Protein AF-A0A5C9EP50-F1 (afdb_monomer_lite)

Structure (mmCIF, N/CA/C/O backbone):
data_AF-A0A5C9EP50-F1
#
_entry.id   AF-A0A5C9EP50-F1
#
loop_
_atom_site.group_PDB
_atom_site.id
_atom_site.type_symbol
_atom_site.label_atom_id
_atom_site.label_alt_id
_atom_site.label_comp_id
_atom_site.label_asym_id
_atom_site.label_entity_id
_atom_site.label_seq_id
_atom_site.pdbx_PDB_ins_code
_atom_site.Cartn_x
_atom_site.Cartn_y
_atom_site.Cartn_z
_atom_site.occupancy
_atom_site.B_iso_or_equiv
_atom_site.auth_seq_id
_atom_site.auth_comp_id
_atom_site.auth_asym_id
_atom_site.auth_atom_id
_atom_site.pdbx_PDB_model_num
ATOM 1 N N . MET A 1 1 ? 9.807 22.672 -12.120 1.00 36.84 1 MET A N 1
ATOM 2 C CA . MET A 1 1 ? 9.559 21.670 -11.062 1.00 36.84 1 MET A CA 1
ATOM 3 C C . MET A 1 1 ? 9.894 20.319 -11.664 1.00 36.84 1 MET A C 1
ATOM 5 O O . MET A 1 1 ? 9.450 20.069 -12.775 1.00 36.84 1 MET A O 1
ATOM 9 N N . ASN A 1 2 ? 10.754 19.531 -11.017 1.00 38.34 2 ASN A N 1
ATOM 10 C CA . ASN A 1 2 ? 11.149 18.211 -11.513 1.00 38.34 2 ASN 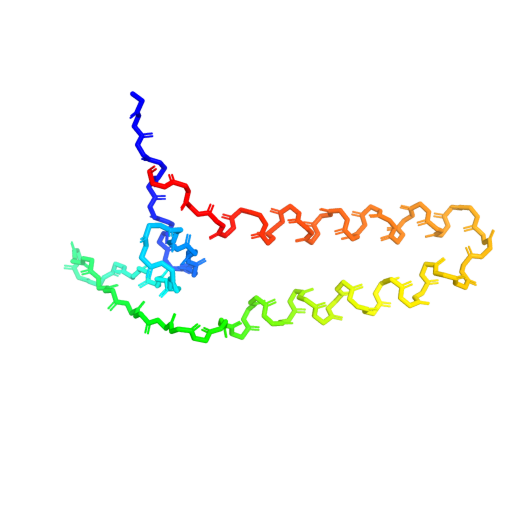A CA 1
ATOM 11 C C . ASN A 1 2 ? 10.081 17.191 -11.110 1.00 38.34 2 ASN A C 1
ATOM 13 O O . ASN A 1 2 ? 9.699 17.164 -9.941 1.00 38.34 2 ASN A O 1
ATOM 17 N N . ALA A 1 3 ? 9.622 16.383 -12.064 1.00 49.62 3 ALA A N 1
ATOM 18 C CA . ALA A 1 3 ? 8.745 15.245 -11.812 1.00 49.62 3 ALA A CA 1
ATOM 19 C C . ALA A 1 3 ? 9.387 14.314 -10.758 1.00 49.62 3 ALA A C 1
ATOM 21 O O . ALA A 1 3 ? 10.578 14.011 -10.898 1.00 49.62 3 ALA A O 1
ATOM 22 N N . PRO A 1 4 ? 8.684 13.861 -9.703 1.00 58.25 4 PRO A N 1
ATOM 23 C CA . PRO A 1 4 ? 9.186 12.834 -8.801 1.00 58.25 4 PRO A CA 1
ATOM 24 C C . PRO A 1 4 ? 9.619 11.588 -9.577 1.00 58.25 4 PRO A C 1
ATOM 26 O O . PRO A 1 4 ? 8.883 11.018 -10.383 1.00 58.25 4 PRO A O 1
ATOM 29 N N . GLU A 1 5 ? 10.855 11.168 -9.320 1.00 73.75 5 GLU A N 1
ATOM 30 C CA . GLU A 1 5 ? 11.443 9.995 -9.949 1.00 73.75 5 GLU A CA 1
ATOM 31 C C . GLU A 1 5 ? 10.733 8.709 -9.503 1.00 73.75 5 GLU A C 1
ATOM 33 O O . GLU A 1 5 ? 10.388 8.535 -8.331 1.00 73.75 5 GLU A O 1
ATOM 38 N N . LEU A 1 6 ? 10.551 7.779 -10.447 1.00 81.94 6 LEU A N 1
ATOM 39 C CA . LEU A 1 6 ? 10.063 6.433 -10.153 1.00 81.94 6 LEU A CA 1
ATOM 40 C C . LEU A 1 6 ? 10.999 5.745 -9.155 1.00 81.94 6 LEU A C 1
ATOM 42 O O . LEU A 1 6 ? 12.210 5.662 -9.381 1.00 81.94 6 LEU A O 1
ATOM 46 N N . LYS A 1 7 ? 10.426 5.190 -8.087 1.00 87.25 7 LYS A N 1
ATOM 47 C CA . LYS A 1 7 ? 11.174 4.427 -7.090 1.00 87.25 7 LYS A CA 1
ATOM 48 C C . LYS A 1 7 ? 11.604 3.085 -7.666 1.00 87.25 7 LYS A C 1
ATOM 50 O O . LYS A 1 7 ? 10.802 2.366 -8.269 1.00 87.25 7 LYS A O 1
ATOM 55 N N . PHE A 1 8 ? 12.874 2.747 -7.463 1.00 88.44 8 PHE A N 1
ATOM 56 C CA . PHE A 1 8 ? 13.430 1.466 -7.882 1.00 88.44 8 PHE A CA 1
ATOM 57 C C . PHE A 1 8 ? 12.996 0.335 -6.954 1.00 88.44 8 PHE A C 1
ATOM 59 O O . PHE A 1 8 ? 12.898 0.512 -5.745 1.00 88.44 8 PHE A O 1
ATOM 66 N N . ASN A 1 9 ? 12.814 -0.848 -7.538 1.00 88.31 9 ASN A N 1
ATOM 67 C CA . ASN A 1 9 ? 12.392 -2.083 -6.883 1.00 88.31 9 ASN A CA 1
ATOM 68 C C . ASN A 1 9 ? 11.062 -1.947 -6.124 1.00 88.31 9 ASN A C 1
ATOM 70 O O . ASN A 1 9 ? 10.808 -2.667 -5.161 1.00 88.31 9 ASN A O 1
ATOM 74 N N . GLU A 1 10 ? 10.208 -1.029 -6.573 1.00 89.62 10 GLU A N 1
ATOM 75 C CA . GLU A 1 10 ? 8.886 -0.782 -6.014 1.00 89.62 10 GLU A CA 1
ATOM 76 C C . GLU A 1 10 ? 7.870 -0.534 -7.133 1.00 89.62 10 GLU A C 1
ATOM 78 O O . GLU A 1 10 ? 8.214 -0.157 -8.258 1.00 89.62 10 GLU A O 1
ATOM 83 N N . TRP A 1 11 ? 6.594 -0.768 -6.822 1.00 92.50 11 TRP A N 1
ATOM 84 C CA . TRP A 1 11 ? 5.492 -0.412 -7.707 1.00 92.50 11 TRP A CA 1
ATOM 85 C C . TRP A 1 11 ? 5.130 1.057 -7.528 1.00 92.50 11 TRP A C 1
ATOM 87 O O . TRP A 1 11 ? 4.831 1.500 -6.421 1.00 92.50 11 TRP A O 1
ATOM 97 N N . ASN A 1 12 ? 5.085 1.767 -8.647 1.00 92.56 12 ASN A N 1
ATOM 98 C CA . ASN A 1 12 ? 4.720 3.168 -8.744 1.00 92.56 12 ASN A CA 1
ATOM 99 C C . ASN A 1 12 ? 3.417 3.273 -9.539 1.00 92.56 12 ASN A C 1
ATOM 101 O O . ASN A 1 12 ? 3.263 2.614 -10.567 1.00 92.56 12 ASN A O 1
ATOM 105 N N . TRP A 1 13 ? 2.472 4.083 -9.090 1.00 93.00 13 TRP A N 1
ATOM 106 C CA . TRP A 1 13 ? 1.294 4.433 -9.868 1.00 93.00 13 TRP A CA 1
ATOM 107 C C . TRP A 1 13 ? 1.619 5.646 -10.741 1.00 93.00 13 TRP A C 1
ATOM 109 O O . TRP A 1 13 ? 1.897 6.721 -10.209 1.00 93.00 13 TRP A O 1
ATOM 119 N N . SER A 1 14 ? 1.599 5.463 -12.066 1.00 89.44 14 SER A N 1
ATOM 120 C CA . SER A 1 14 ? 1.711 6.556 -13.037 1.00 89.44 14 SER A CA 1
ATOM 121 C C . SER A 1 14 ? 0.327 7.145 -13.277 1.00 89.44 14 SER A C 1
ATOM 123 O O . SER A 1 14 ? -0.525 6.491 -13.884 1.00 89.44 14 SER A O 1
ATOM 125 N N . GLU A 1 15 ? 0.106 8.380 -12.826 1.00 85.69 15 GLU A N 1
ATOM 126 C CA . GLU A 1 15 ? -1.164 9.083 -13.050 1.00 85.69 15 GLU A CA 1
ATOM 127 C C . GLU A 1 15 ? -1.353 9.443 -14.524 1.00 85.69 15 GLU A C 1
ATOM 129 O O . GLU A 1 15 ? -2.425 9.222 -15.083 1.00 85.69 15 GLU A O 1
ATOM 134 N N . LYS A 1 16 ? -0.276 9.891 -15.181 1.00 85.25 16 LYS A N 1
ATOM 135 C CA . LYS A 1 16 ? -0.269 10.226 -16.612 1.00 85.25 16 LYS A CA 1
ATOM 136 C C . LYS A 1 16 ? -0.688 9.052 -17.485 1.00 85.25 16 LYS A C 1
ATOM 138 O O . LYS A 1 16 ? -1.427 9.240 -18.447 1.00 85.25 16 LYS A O 1
ATOM 143 N N . ASP A 1 17 ? -0.197 7.856 -17.171 1.00 86.19 17 ASP A N 1
ATOM 144 C CA . ASP A 1 17 ? -0.440 6.687 -18.011 1.00 86.19 17 ASP A CA 1
ATOM 145 C C . ASP A 1 17 ? -1.511 5.739 -17.453 1.00 86.19 17 ASP A C 1
ATOM 147 O O . ASP A 1 17 ? -1.729 4.669 -18.031 1.00 86.19 17 ASP A O 1
ATOM 151 N N . ASN A 1 18 ? -2.140 6.111 -16.331 1.00 89.31 18 ASN A N 1
ATOM 152 C CA . ASN A 1 18 ? -3.177 5.357 -15.625 1.00 89.31 18 ASN A CA 1
ATOM 153 C C . ASN A 1 18 ? -2.820 3.868 -15.435 1.00 89.31 18 ASN A C 1
ATOM 155 O O . ASN A 1 18 ? -3.630 2.972 -15.693 1.00 89.31 18 ASN A O 1
ATOM 159 N N . LYS A 1 19 ? -1.564 3.591 -15.059 1.00 92.75 19 LYS A N 1
ATOM 160 C CA . LYS A 1 19 ? -1.056 2.222 -14.883 1.00 92.75 19 LYS A CA 1
ATOM 161 C C . LYS A 1 19 ? 0.030 2.130 -13.818 1.00 92.75 19 LYS A C 1
ATOM 163 O O . LYS A 1 19 ? 0.740 3.090 -13.521 1.00 92.75 19 LYS A O 1
ATOM 168 N N . TRP A 1 20 ? 0.202 0.925 -13.293 1.00 94.12 20 TRP A N 1
ATOM 169 C CA . TRP A 1 20 ? 1.281 0.571 -12.384 1.00 94.12 20 TRP A CA 1
ATOM 170 C C . TRP A 1 20 ? 2.576 0.313 -13.149 1.00 94.12 20 TRP A C 1
ATOM 172 O O . TRP A 1 20 ? 2.571 -0.371 -14.175 1.00 94.12 20 TRP A O 1
ATOM 182 N N . VAL A 1 21 ? 3.684 0.829 -12.623 1.00 93.81 21 VAL A N 1
ATOM 183 C CA . VAL A 1 21 ? 5.033 0.728 -13.178 1.00 93.81 21 VAL A CA 1
ATOM 184 C C . VAL A 1 21 ? 5.984 0.213 -12.101 1.00 93.81 21 VAL A C 1
ATOM 186 O O . VAL A 1 21 ? 6.181 0.858 -11.073 1.00 93.81 21 VAL A O 1
ATOM 189 N N . TYR A 1 22 ? 6.595 -0.941 -12.337 1.00 93.38 22 TYR A N 1
ATOM 190 C CA . TYR A 1 22 ? 7.690 -1.455 -11.519 1.00 93.38 22 TYR A CA 1
ATOM 191 C C . TYR A 1 22 ? 9.004 -1.215 -12.250 1.00 93.38 22 TYR A C 1
ATOM 193 O O . TYR A 1 22 ? 9.132 -1.605 -13.414 1.00 93.38 22 TYR A O 1
ATOM 201 N N . VAL A 1 23 ? 9.970 -0.584 -11.585 1.00 90.81 23 VAL A N 1
ATOM 202 C CA . VAL A 1 23 ? 11.279 -0.282 -12.177 1.00 90.81 23 VAL A CA 1
ATOM 203 C C . VAL A 1 23 ? 12.355 -1.059 -11.441 1.00 90.81 23 VAL A C 1
ATOM 205 O O . VAL A 1 23 ? 12.586 -0.827 -10.263 1.00 90.81 23 VAL A O 1
ATOM 208 N N . GLU A 1 24 ? 13.046 -1.959 -12.130 1.00 91.69 24 GLU A N 1
ATOM 209 C CA . GLU A 1 24 ? 14.207 -2.683 -11.597 1.00 91.69 24 GLU A CA 1
ATOM 210 C C . GLU A 1 24 ? 15.490 -2.143 -12.218 1.00 91.69 24 GLU A C 1
ATOM 212 O O . GLU A 1 24 ? 15.515 -1.810 -13.404 1.00 91.69 24 GLU A O 1
ATOM 217 N N . LEU A 1 25 ? 16.575 -2.119 -11.446 1.00 89.00 25 LEU A N 1
ATOM 218 C CA . LEU A 1 25 ? 17.918 -1.953 -11.993 1.00 89.00 25 LEU A CA 1
ATOM 219 C C . LEU A 1 25 ? 18.544 -3.341 -12.170 1.00 89.00 25 LEU A C 1
ATOM 221 O O . LEU A 1 25 ? 18.825 -4.024 -11.187 1.00 89.00 25 LEU A O 1
ATOM 225 N N . ARG A 1 26 ? 18.760 -3.764 -13.417 1.00 90.19 26 ARG A N 1
ATOM 226 C CA . ARG A 1 26 ? 19.454 -5.015 -13.757 1.00 90.19 26 ARG A CA 1
ATOM 227 C C . ARG A 1 26 ? 20.671 -4.692 -14.603 1.00 90.19 26 ARG A C 1
ATOM 229 O O . ARG A 1 26 ? 20.527 -4.065 -15.646 1.00 90.19 26 ARG A O 1
ATOM 236 N N . GLU A 1 27 ? 21.858 -5.093 -14.149 1.00 90.38 27 GLU A N 1
ATOM 237 C CA . GLU A 1 27 ? 23.119 -4.892 -14.890 1.00 90.38 27 GLU A CA 1
ATOM 238 C C . GLU A 1 27 ? 23.332 -3.427 -15.334 1.00 90.38 27 GLU A C 1
ATOM 240 O O . GLU A 1 27 ? 23.732 -3.140 -16.459 1.00 90.38 27 GLU A O 1
ATOM 245 N N . GLY A 1 28 ? 22.982 -2.471 -14.465 1.00 88.12 28 GLY A N 1
ATOM 246 C CA . GLY A 1 28 ? 23.076 -1.034 -14.759 1.00 88.12 28 GLY A CA 1
ATOM 247 C C . GLY A 1 28 ? 21.994 -0.485 -15.701 1.00 88.12 28 GLY A C 1
ATOM 248 O O . GLY A 1 28 ? 21.984 0.713 -15.977 1.00 88.12 28 GLY A O 1
ATOM 249 N N . LYS A 1 29 ? 21.054 -1.316 -16.169 1.00 89.00 29 LYS A N 1
ATOM 250 C CA . LYS A 1 29 ? 19.936 -0.915 -17.035 1.00 89.00 29 LYS A CA 1
ATOM 251 C C . LYS A 1 29 ? 18.616 -0.906 -16.271 1.00 89.00 29 LYS A C 1
ATOM 253 O O . LYS A 1 29 ? 18.339 -1.791 -15.463 1.00 89.00 29 LYS A O 1
ATOM 258 N N . LYS A 1 30 ? 17.775 0.092 -16.559 1.00 89.75 30 LYS A N 1
ATOM 259 C CA . LYS A 1 30 ? 16.404 0.162 -16.038 1.00 89.75 30 LYS A CA 1
ATOM 260 C C . LYS A 1 30 ? 15.513 -0.799 -16.824 1.00 89.75 30 LYS A C 1
ATOM 262 O O . LYS A 1 30 ? 15.443 -0.715 -18.048 1.00 89.75 30 LYS A O 1
ATOM 267 N N . VAL A 1 31 ? 14.824 -1.688 -16.121 1.00 91.75 31 VAL A N 1
ATOM 268 C CA . VAL A 1 31 ? 13.834 -2.615 -16.677 1.00 91.75 31 VAL A CA 1
ATOM 269 C C . VAL A 1 31 ? 12.470 -2.250 -16.113 1.00 91.75 31 VAL A C 1
ATOM 271 O O . VAL A 1 31 ? 12.305 -2.158 -14.898 1.00 91.75 31 VAL A O 1
ATOM 274 N N . TYR A 1 32 ? 11.495 -2.056 -16.996 1.00 91.06 32 TYR A N 1
ATOM 275 C CA . TYR A 1 32 ? 10.151 -1.613 -16.641 1.00 91.06 32 TYR A CA 1
ATOM 276 C C . TYR A 1 32 ? 9.152 -2.760 -16.792 1.00 91.06 32 TYR A C 1
ATOM 278 O O . TYR A 1 32 ? 9.148 -3.458 -17.806 1.00 91.06 32 TYR A O 1
ATOM 286 N N . LYS A 1 33 ? 8.275 -2.933 -15.801 1.00 93.25 33 LYS A N 1
ATOM 287 C CA . LYS A 1 33 ? 7.091 -3.796 -15.894 1.00 93.25 33 LYS A CA 1
ATOM 288 C C . LYS A 1 33 ? 5.849 -2.944 -15.701 1.00 93.25 33 LYS A C 1
ATOM 290 O O . LYS A 1 33 ? 5.798 -2.136 -14.779 1.00 93.25 33 LYS A O 1
ATOM 295 N N . TYR A 1 34 ? 4.850 -3.157 -16.546 1.00 92.69 34 TYR A N 1
ATOM 296 C CA . TYR A 1 34 ? 3.6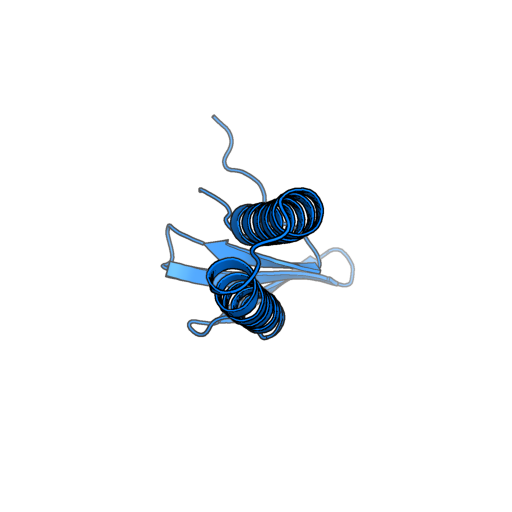03 -2.402 -16.521 1.00 92.69 34 TYR A CA 1
ATOM 297 C C . TYR A 1 34 ? 2.435 -3.304 -16.132 1.00 92.69 34 TYR A C 1
ATOM 299 O O . TYR A 1 34 ? 2.395 -4.469 -16.526 1.00 92.69 34 TYR A O 1
ATOM 307 N N . SER A 1 35 ? 1.472 -2.767 -15.389 1.00 94.19 35 SER A N 1
ATOM 308 C CA . SER A 1 35 ? 0.226 -3.464 -15.065 1.00 94.19 35 SER A CA 1
ATOM 309 C C . SER A 1 35 ? -0.938 -2.484 -14.985 1.00 94.19 35 SER A C 1
ATOM 311 O O . SER A 1 35 ? -0.838 -1.442 -14.347 1.00 94.19 35 SER A O 1
ATOM 313 N N . VAL A 1 36 ? -2.066 -2.833 -15.599 1.00 92.50 36 VAL A N 1
ATOM 314 C CA . VAL A 1 36 ? -3.336 -2.112 -15.399 1.00 92.50 36 VAL A CA 1
ATOM 315 C C . VAL A 1 36 ? -3.977 -2.477 -14.060 1.00 92.50 36 VAL A C 1
ATOM 317 O O . VAL A 1 36 ? -4.650 -1.662 -13.439 1.00 92.50 36 VAL A O 1
ATOM 320 N N . ASN A 1 37 ? -3.720 -3.695 -13.582 1.00 94.88 37 ASN A N 1
ATOM 321 C CA . ASN A 1 37 ? -4.248 -4.184 -12.319 1.00 94.88 37 ASN A CA 1
ATOM 322 C C . ASN A 1 37 ? -3.346 -3.760 -11.155 1.00 94.88 37 ASN A C 1
ATOM 324 O O . ASN A 1 37 ? -2.117 -3.770 -11.316 1.00 94.88 37 ASN A O 1
ATOM 328 N N . PRO A 1 38 ? -3.920 -3.464 -9.975 1.00 94.06 38 PRO A N 1
ATOM 329 C CA . PRO A 1 38 ? -3.138 -3.187 -8.784 1.00 94.06 38 PRO A CA 1
ATOM 330 C C . PRO A 1 38 ? -2.198 -4.340 -8.419 1.00 94.06 38 PRO A C 1
ATOM 332 O O . PRO A 1 38 ? -2.596 -5.509 -8.469 1.00 94.06 38 PRO A O 1
ATOM 335 N N . PRO A 1 39 ? -0.955 -4.036 -8.021 1.00 95.31 39 PRO A N 1
ATOM 336 C CA . PRO A 1 39 ? -0.006 -5.046 -7.602 1.00 95.31 39 PRO A CA 1
ATOM 337 C C . PRO A 1 39 ? -0.425 -5.658 -6.264 1.00 95.31 39 PRO A C 1
ATOM 339 O O . PRO A 1 39 ? -1.151 -5.053 -5.467 1.00 95.31 39 PRO A O 1
ATOM 342 N N . LYS A 1 40 ? 0.065 -6.870 -5.985 1.00 95.00 40 LYS A N 1
ATOM 343 C CA . LYS A 1 40 ? -0.286 -7.615 -4.764 1.00 95.00 40 LYS A CA 1
ATOM 344 C C . LYS A 1 40 ? 0.052 -6.825 -3.499 1.00 95.00 40 LYS A C 1
ATOM 346 O O . LYS A 1 40 ? -0.658 -6.929 -2.505 1.00 95.00 40 LYS A O 1
ATOM 351 N N . GLU A 1 41 ? 1.126 -6.048 -3.530 1.00 93.56 41 GLU A N 1
ATOM 352 C CA . GLU A 1 41 ? 1.575 -5.177 -2.448 1.00 93.56 41 GLU A CA 1
ATOM 353 C C . GLU A 1 41 ? 0.519 -4.122 -2.118 1.00 93.56 41 GLU A C 1
ATOM 355 O O . GLU A 1 41 ? 0.158 -3.972 -0.953 1.00 93.56 41 GLU A O 1
ATOM 360 N N . PHE A 1 42 ? -0.032 -3.453 -3.133 1.00 94.56 42 PHE A N 1
ATOM 361 C CA . PHE A 1 42 ? -1.092 -2.465 -2.950 1.00 94.56 42 PHE A CA 1
ATOM 362 C C . PHE A 1 42 ? -2.381 -3.115 -2.441 1.00 94.56 42 PHE A C 1
ATOM 364 O O . PHE A 1 42 ? -2.980 -2.634 -1.480 1.00 94.56 42 PHE A O 1
ATOM 371 N N . MET A 1 43 ? -2.768 -4.257 -3.021 1.00 96.38 43 MET A N 1
ATOM 372 C CA . MET A 1 43 ? -3.950 -5.011 -2.586 1.00 96.38 43 MET A CA 1
ATOM 373 C C . MET A 1 43 ? -3.855 -5.423 -1.112 1.00 96.38 43 MET A C 1
ATOM 375 O O . MET A 1 43 ? -4.813 -5.259 -0.362 1.00 96.38 43 MET A O 1
ATOM 379 N N . LYS A 1 44 ? -2.676 -5.868 -0.658 1.00 96.62 44 LYS A N 1
ATOM 380 C CA . LYS A 1 44 ? -2.437 -6.189 0.758 1.00 96.62 44 LYS A CA 1
ATOM 381 C C . LYS A 1 44 ? -2.620 -4.977 1.672 1.00 96.62 44 LYS A C 1
ATOM 383 O O . LYS A 1 44 ? -3.166 -5.135 2.761 1.00 96.62 44 LYS A O 1
ATOM 388 N N . LEU A 1 45 ? -2.162 -3.791 1.265 1.00 95.88 45 LEU A N 1
ATOM 389 C CA . LEU A 1 45 ? -2.357 -2.560 2.043 1.00 95.88 45 LEU A CA 1
ATOM 390 C C . LEU A 1 45 ? -3.843 -2.186 2.111 1.00 95.88 45 LEU A C 1
ATOM 392 O O . LEU A 1 45 ? -4.350 -1.881 3.190 1.00 95.88 45 LEU A O 1
ATOM 396 N N . ASN A 1 46 ? -4.560 -2.305 0.992 1.00 95.31 46 ASN A N 1
ATOM 397 C CA . ASN A 1 46 ? -6.000 -2.074 0.940 1.00 95.31 46 ASN A CA 1
ATOM 398 C C . ASN A 1 46 ? -6.772 -3.021 1.879 1.00 95.31 46 ASN A C 1
ATOM 400 O O . ASN A 1 46 ? -7.590 -2.578 2.685 1.00 95.31 46 ASN A O 1
ATOM 404 N N . ASP A 1 47 ? -6.444 -4.315 1.862 1.00 97.19 47 ASP A N 1
ATOM 405 C CA . ASP A 1 47 ? -7.040 -5.301 2.769 1.00 97.19 47 ASP A CA 1
ATOM 406 C C . ASP A 1 47 ? -6.778 -4.969 4.245 1.00 97.19 47 ASP A C 1
ATOM 408 O O . ASP A 1 47 ? -7.637 -5.188 5.105 1.00 97.19 47 ASP A O 1
ATOM 412 N N . GLN A 1 48 ? -5.591 -4.442 4.565 1.00 96.56 48 GLN A N 1
ATOM 413 C CA . GLN A 1 48 ? -5.267 -4.006 5.922 1.00 96.56 48 GLN A CA 1
ATOM 414 C C . GLN A 1 48 ? -6.110 -2.800 6.348 1.00 96.56 48 GLN A C 1
ATOM 416 O O . GLN A 1 48 ? -6.621 -2.814 7.469 1.00 96.56 48 GLN A O 1
ATOM 421 N N . ILE A 1 49 ? -6.317 -1.807 5.474 1.00 95.50 49 ILE A N 1
ATOM 422 C CA . ILE A 1 49 ? -7.214 -0.671 5.752 1.00 95.50 49 ILE A CA 1
ATOM 423 C C . ILE A 1 49 ? -8.636 -1.165 6.013 1.00 95.50 49 ILE A C 1
ATOM 425 O O . ILE A 1 49 ? -9.225 -0.798 7.026 1.00 95.50 49 ILE A O 1
ATOM 429 N N . ILE A 1 50 ? -9.173 -2.047 5.164 1.00 95.62 50 ILE A N 1
ATOM 430 C CA . ILE A 1 50 ? -10.525 -2.602 5.343 1.00 95.62 50 ILE A CA 1
ATOM 431 C C . ILE A 1 50 ? -10.649 -3.293 6.707 1.00 95.62 50 ILE A C 1
ATOM 433 O O . ILE A 1 50 ? -11.630 -3.093 7.427 1.00 95.62 50 ILE A O 1
ATOM 437 N N . LYS A 1 51 ? -9.644 -4.087 7.094 1.00 95.94 51 LYS A N 1
ATOM 438 C CA . LYS A 1 51 ? -9.613 -4.760 8.402 1.00 95.94 51 LYS A CA 1
ATOM 439 C C . LYS A 1 51 ? -9.530 -3.773 9.566 1.00 95.94 51 LYS A C 1
ATOM 441 O O . LYS A 1 51 ? -10.181 -4.004 10.581 1.00 95.94 51 LYS A O 1
ATOM 446 N N . LEU A 1 52 ? -8.738 -2.707 9.450 1.00 95.19 52 LEU A N 1
ATOM 447 C CA . LEU A 1 52 ? -8.617 -1.683 10.492 1.00 95.19 52 LEU A CA 1
ATOM 448 C C . LEU A 1 52 ? -9.896 -0.857 10.629 1.00 95.19 52 LEU A C 1
ATOM 450 O O . LEU A 1 52 ? -10.349 -0.668 11.751 1.00 95.19 52 LEU A O 1
ATOM 454 N N . ASN A 1 53 ? -10.522 -0.458 9.520 1.00 93.31 53 ASN A N 1
ATOM 455 C CA . ASN A 1 53 ? -11.801 0.254 9.521 1.00 93.31 53 ASN A CA 1
ATOM 456 C C . ASN A 1 53 ? -12.899 -0.547 10.220 1.00 93.31 53 ASN A C 1
ATOM 458 O O . ASN A 1 53 ? -13.587 -0.020 11.089 1.00 93.31 53 ASN A O 1
ATOM 462 N N . LYS A 1 54 ? -13.019 -1.845 9.908 1.00 94.81 54 LYS A N 1
ATOM 463 C CA . LYS A 1 54 ? -13.975 -2.727 10.594 1.00 94.81 54 LYS A CA 1
ATOM 464 C C . LYS A 1 54 ? -13.749 -2.769 12.106 1.00 94.81 54 LYS A C 1
ATOM 466 O O . LYS A 1 54 ? -14.713 -2.820 12.853 1.00 94.81 54 LYS A O 1
ATOM 471 N N . LYS A 1 55 ? -12.493 -2.737 12.563 1.00 94.38 55 LYS A N 1
ATOM 472 C CA . LYS A 1 55 ? -12.172 -2.695 13.998 1.00 94.38 55 LYS A CA 1
ATOM 473 C C . LYS A 1 55 ? -12.489 -1.337 14.618 1.00 94.38 55 LYS A C 1
ATOM 475 O O . LYS A 1 55 ? -13.065 -1.301 15.693 1.00 94.38 55 LYS A O 1
ATOM 480 N N . LEU A 1 56 ? -12.142 -0.246 13.934 1.00 92.19 56 LEU A N 1
ATOM 481 C CA . LEU A 1 56 ? -12.370 1.125 14.400 1.00 92.19 56 LEU A CA 1
ATOM 482 C C . LEU A 1 56 ? -13.846 1.416 14.684 1.00 92.19 56 LEU A C 1
ATOM 484 O O . LEU A 1 56 ? -14.141 2.067 15.676 1.00 92.19 56 LEU A O 1
ATOM 488 N N . ILE A 1 57 ? -14.759 0.907 13.850 1.00 92.06 57 ILE A N 1
ATOM 489 C CA . ILE A 1 57 ? -16.213 1.106 14.005 1.00 92.06 57 ILE A CA 1
ATOM 490 C C . ILE A 1 57 ? -16.747 0.518 15.324 1.00 92.06 57 ILE A C 1
ATOM 492 O O . ILE A 1 57 ? -17.747 1.002 15.843 1.00 92.06 57 ILE A O 1
ATOM 496 N N . HIS A 1 58 ? -16.090 -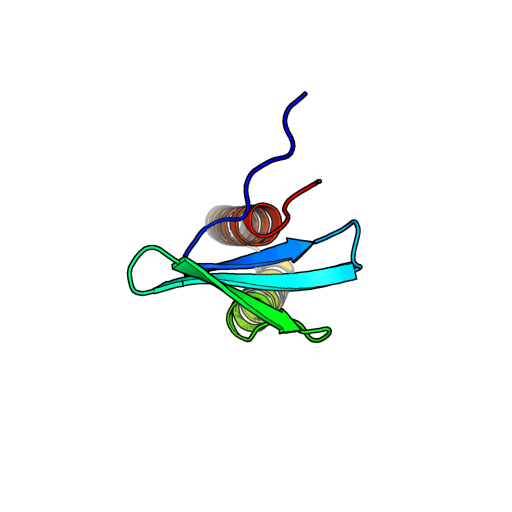0.510 15.864 1.00 93.00 58 HIS A N 1
ATOM 497 C CA . HIS A 1 58 ? -16.536 -1.229 17.060 1.00 93.00 58 HIS A CA 1
ATOM 498 C C . HIS A 1 58 ? -15.637 -0.996 18.286 1.00 93.00 58 HIS A C 1
ATOM 500 O O . HIS A 1 58 ? -15.858 -1.615 19.322 1.00 93.00 58 HIS A O 1
ATOM 506 N N . GLU A 1 59 ? -14.601 -0.160 18.177 1.00 95.06 59 GLU A N 1
ATOM 507 C CA . GLU A 1 59 ? -13.6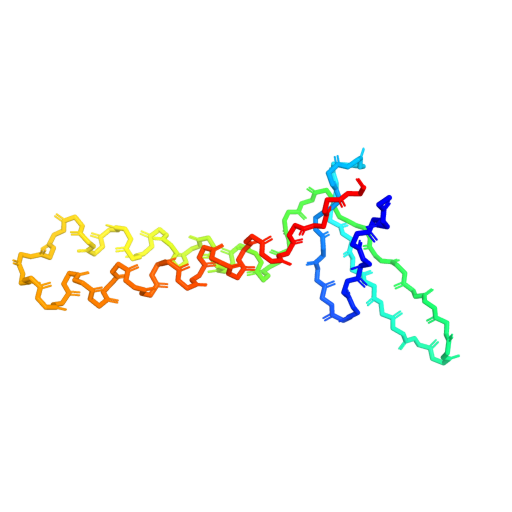48 0.081 19.264 1.00 95.06 59 GLU A CA 1
ATOM 508 C C . GLU A 1 59 ? -14.073 1.296 20.096 1.00 95.06 59 GLU A C 1
ATOM 510 O O . GLU A 1 59 ? -13.881 2.442 19.679 1.00 95.06 59 GLU A O 1
ATOM 515 N N . GLU A 1 60 ? -14.625 1.022 21.277 1.00 93.06 60 GLU A N 1
ATOM 516 C CA . GLU A 1 60 ? -15.095 2.025 22.241 1.00 93.06 60 GLU A CA 1
ATOM 517 C C . GLU A 1 60 ? -13.968 2.550 23.144 1.00 93.06 60 GLU A C 1
ATOM 519 O O . GLU A 1 60 ? -14.053 3.663 23.668 1.00 93.06 60 GLU A O 1
ATOM 524 N N . GLU A 1 61 ? -12.882 1.786 23.319 1.00 96.88 61 GLU A N 1
ATOM 525 C CA . GLU A 1 61 ? -11.754 2.227 24.136 1.00 96.88 61 GLU A CA 1
ATOM 526 C C . GLU A 1 61 ? -10.921 3.261 23.370 1.00 96.88 61 GLU A C 1
ATOM 528 O O . GLU A 1 61 ? -10.245 2.950 22.384 1.00 96.88 61 GLU A O 1
ATOM 533 N N . TYR A 1 62 ? -10.923 4.501 23.865 1.00 93.00 62 TYR A N 1
ATOM 534 C CA . TYR A 1 62 ? -10.256 5.641 23.231 1.00 93.00 62 TYR A CA 1
ATOM 535 C C . TYR A 1 62 ? -8.789 5.364 22.858 1.00 93.00 62 TYR A C 1
ATOM 537 O O . TYR A 1 62 ? -8.374 5.603 21.721 1.00 93.00 62 TYR A O 1
ATOM 545 N N . ASP A 1 63 ? -8.001 4.795 23.772 1.00 96.00 63 ASP A N 1
ATOM 546 C CA . ASP A 1 63 ? -6.575 4.548 23.532 1.00 96.00 63 ASP A CA 1
ATOM 547 C C . ASP A 1 63 ? -6.328 3.488 22.450 1.00 96.00 63 ASP A C 1
ATOM 549 O O . ASP A 1 63 ? -5.396 3.610 21.640 1.00 96.00 63 ASP A O 1
ATOM 553 N N . LYS A 1 64 ? -7.164 2.445 22.390 1.00 94.31 64 LYS A N 1
ATOM 554 C CA . LYS A 1 64 ? -7.114 1.449 21.310 1.00 94.31 64 LYS A CA 1
ATOM 555 C C . LYS A 1 64 ? -7.579 2.048 19.990 1.00 94.31 64 LYS A C 1
ATOM 557 O O . LYS A 1 64 ? -6.922 1.814 18.971 1.00 94.31 64 LYS A O 1
ATOM 562 N N . ASN A 1 65 ? -8.627 2.867 20.011 1.00 95.56 65 ASN A N 1
ATOM 563 C CA . ASN A 1 65 ? -9.141 3.563 18.838 1.00 95.56 65 ASN A CA 1
ATOM 564 C C . ASN A 1 65 ? -8.053 4.446 18.198 1.00 95.56 65 ASN A C 1
ATOM 566 O O . ASN A 1 65 ? -7.723 4.280 17.021 1.00 95.56 65 ASN A O 1
ATOM 570 N N . ILE A 1 66 ? -7.367 5.267 19.003 1.00 96.06 66 ILE A N 1
ATOM 571 C CA . ILE A 1 66 ? -6.243 6.103 18.552 1.00 96.06 66 ILE A CA 1
ATOM 572 C C . ILE A 1 66 ? -5.112 5.258 17.948 1.00 96.06 66 ILE A C 1
ATOM 574 O O . ILE A 1 66 ? -4.540 5.626 16.917 1.00 96.06 66 ILE A O 1
ATOM 578 N N . LYS A 1 67 ? -4.771 4.109 18.550 1.00 96.06 67 LYS A N 1
ATOM 579 C CA . LYS A 1 67 ? -3.738 3.206 18.006 1.00 96.06 67 LYS A CA 1
ATOM 580 C C . LYS A 1 67 ? -4.143 2.615 16.655 1.00 96.06 67 LYS A C 1
ATOM 582 O O . LYS A 1 67 ? -3.297 2.515 15.765 1.00 96.06 67 LYS A O 1
ATOM 587 N N . LEU A 1 68 ? -5.403 2.216 16.491 1.00 95.62 68 LEU A N 1
ATOM 588 C CA . LEU A 1 68 ? -5.923 1.705 15.221 1.00 95.62 68 LEU A CA 1
ATOM 589 C C . LEU A 1 68 ? -5.919 2.793 14.143 1.00 95.62 68 LEU A C 1
ATOM 591 O O . LEU A 1 68 ? -5.463 2.539 13.027 1.00 95.62 68 LEU A O 1
ATOM 595 N N . TYR A 1 69 ? -6.336 4.011 14.494 1.00 94.25 69 TYR A N 1
ATOM 596 C CA . TYR A 1 69 ? -6.333 5.155 13.588 1.00 94.25 69 TYR A CA 1
ATOM 597 C C . TYR A 1 69 ? -4.919 5.506 13.111 1.00 94.25 69 TYR A C 1
ATOM 599 O O . TYR A 1 69 ? -4.689 5.647 11.910 1.00 94.25 69 TYR A O 1
ATOM 607 N N . LYS A 1 70 ? -3.938 5.559 14.024 1.00 96.19 70 LYS A N 1
ATOM 608 C CA . LYS A 1 70 ? -2.526 5.798 13.672 1.00 96.19 70 LYS A CA 1
ATOM 609 C C . LYS A 1 70 ? -1.996 4.748 12.693 1.00 96.19 70 LYS A C 1
ATOM 611 O O . LYS A 1 70 ? -1.432 5.109 11.667 1.00 96.19 70 LYS A O 1
ATOM 616 N N . LYS A 1 71 ? -2.261 3.461 12.947 1.00 96.19 71 LYS A N 1
ATOM 617 C CA . LYS A 1 71 ? -1.876 2.378 12.024 1.00 96.19 71 LYS A CA 1
ATOM 618 C C . LYS A 1 71 ? -2.508 2.542 10.645 1.00 96.19 71 LYS A C 1
ATOM 620 O O . LYS A 1 71 ? -1.851 2.300 9.637 1.00 96.19 71 LYS A O 1
ATOM 625 N N . MET A 1 72 ? -3.774 2.948 10.595 1.00 95.44 72 MET A N 1
ATOM 626 C CA . MET A 1 72 ? -4.455 3.195 9.329 1.00 95.44 72 MET A CA 1
ATOM 627 C C . MET A 1 72 ? -3.827 4.372 8.578 1.00 95.44 72 MET A C 1
ATOM 629 O O . MET A 1 72 ? -3.595 4.270 7.377 1.00 95.44 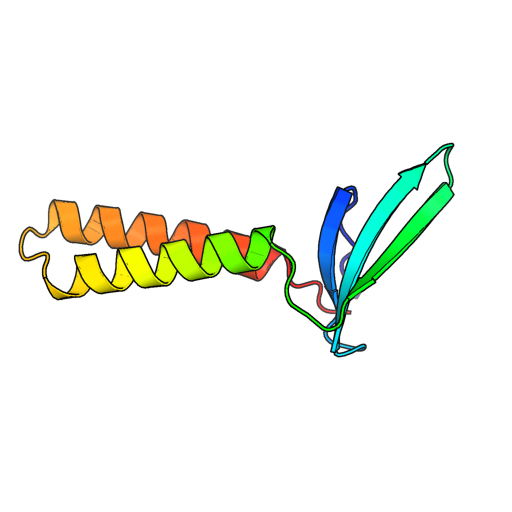72 MET A O 1
ATOM 633 N N . MET A 1 73 ? -3.476 5.447 9.288 1.00 95.88 73 MET A N 1
ATOM 634 C CA . MET A 1 73 ? -2.777 6.603 8.723 1.00 95.88 73 MET A CA 1
ATOM 635 C C . MET A 1 73 ? -1.414 6.222 8.132 1.00 95.88 73 MET A C 1
ATOM 637 O O . MET A 1 73 ? -1.074 6.668 7.037 1.00 95.88 73 MET A O 1
ATOM 641 N N . ASP A 1 74 ? -0.648 5.371 8.814 1.00 96.62 74 ASP A N 1
ATOM 642 C CA . ASP A 1 74 ? 0.658 4.913 8.328 1.00 96.62 74 ASP A CA 1
ATOM 643 C C . ASP A 1 74 ? 0.532 4.087 7.038 1.00 96.62 74 ASP A C 1
ATOM 645 O O . ASP A 1 74 ? 1.313 4.264 6.099 1.00 96.62 74 ASP A O 1
ATOM 649 N N . ILE A 1 75 ? -0.490 3.231 6.946 1.00 95.44 75 ILE A N 1
ATOM 650 C CA . ILE A 1 75 ? -0.777 2.463 5.727 1.00 95.44 75 ILE A CA 1
ATOM 651 C C . ILE A 1 75 ? -1.214 3.394 4.592 1.00 95.44 75 ILE A C 1
ATOM 653 O O . ILE A 1 75 ? -0.708 3.265 3.47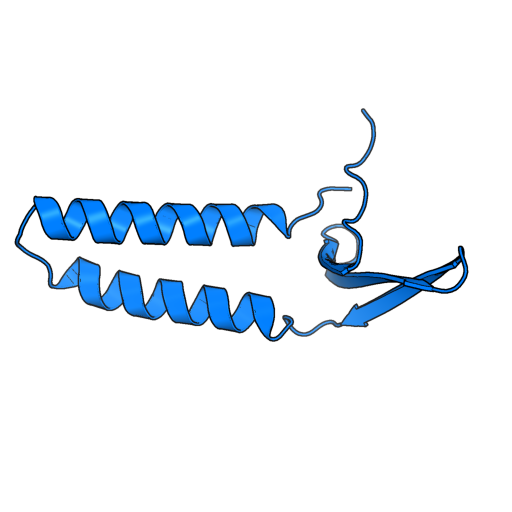7 1.00 95.44 75 ILE A O 1
ATOM 657 N N . SER A 1 76 ? -2.083 4.368 4.871 1.00 93.88 76 SER A N 1
ATOM 658 C CA . SER A 1 76 ? -2.509 5.374 3.890 1.00 93.88 76 SER A CA 1
ATOM 659 C C . SER A 1 76 ? -1.327 6.172 3.345 1.00 93.88 76 SER A C 1
ATOM 661 O O . SER A 1 76 ? -1.205 6.325 2.131 1.00 93.88 76 SER A O 1
ATOM 663 N N . LYS A 1 77 ? -0.403 6.609 4.211 1.00 93.75 77 LYS A N 1
ATOM 664 C CA . LYS A 1 77 ? 0.842 7.276 3.796 1.00 93.75 77 LYS A CA 1
ATOM 665 C C . LYS A 1 77 ? 1.693 6.377 2.907 1.00 93.75 77 LYS A C 1
ATOM 667 O O . LYS A 1 77 ? 2.213 6.835 1.892 1.00 93.75 77 LYS A O 1
ATOM 672 N N . LYS A 1 78 ? 1.808 5.088 3.241 1.00 92.06 78 LYS A N 1
ATOM 673 C CA . LYS A 1 78 ? 2.537 4.125 2.410 1.00 92.06 78 LYS A CA 1
ATOM 674 C C . LYS A 1 78 ? 1.901 3.977 1.029 1.00 92.06 78 LYS A C 1
ATOM 676 O O . LYS A 1 78 ? 2.623 4.052 0.041 1.00 92.06 78 LYS A O 1
ATOM 681 N N . MET A 1 79 ? 0.578 3.839 0.947 1.00 91.69 79 MET A N 1
ATOM 682 C CA . MET A 1 79 ? -0.142 3.773 -0.332 1.00 91.69 79 MET A CA 1
ATOM 683 C C . MET A 1 79 ? 0.022 5.061 -1.146 1.00 91.69 79 MET A C 1
ATOM 685 O O . MET A 1 79 ? 0.294 4.995 -2.340 1.00 91.69 79 MET A O 1
ATOM 689 N N . GLN A 1 80 ? -0.077 6.229 -0.505 1.00 90.31 80 GLN A N 1
ATOM 690 C CA . GLN A 1 80 ? 0.166 7.522 -1.152 1.00 90.31 80 GLN A CA 1
ATOM 691 C C . GLN A 1 80 ? 1.596 7.634 -1.677 1.00 90.31 80 GLN A C 1
ATOM 693 O O . GLN A 1 80 ? 1.795 8.122 -2.778 1.00 90.31 80 GLN A O 1
ATOM 698 N N . SER A 1 81 ? 2.582 7.113 -0.945 1.00 89.94 81 SER A N 1
ATOM 699 C CA . SER A 1 81 ? 3.979 7.119 -1.387 1.00 89.94 81 SER A CA 1
ATOM 700 C C . SER A 1 81 ? 4.238 6.261 -2.632 1.00 89.94 81 SER A C 1
ATOM 702 O O . SER A 1 81 ? 5.297 6.400 -3.238 1.00 89.94 81 SER A O 1
ATOM 704 N N . MET A 1 82 ? 3.311 5.368 -2.996 1.00 90.12 82 MET A N 1
ATOM 705 C CA . MET A 1 82 ? 3.374 4.610 -4.248 1.00 90.12 82 MET A CA 1
ATOM 706 C C . MET A 1 82 ? 2.854 5.427 -5.434 1.00 90.12 82 MET A C 1
ATOM 708 O O . MET A 1 82 ? 3.074 5.028 -6.570 1.00 90.12 82 MET A O 1
ATOM 712 N N . ARG A 1 83 ? 2.161 6.551 -5.206 1.00 85.81 83 ARG A N 1
ATOM 713 C CA . ARG A 1 83 ? 1.795 7.487 -6.272 1.00 85.81 83 ARG A CA 1
ATOM 714 C C . ARG A 1 83 ? 3.015 8.324 -6.618 1.00 85.81 83 ARG A C 1
ATOM 716 O O . ARG A 1 83 ? 3.635 8.925 -5.742 1.00 85.81 83 ARG A O 1
ATOM 723 N N . THR A 1 84 ? 3.346 8.351 -7.897 1.00 69.00 84 THR A N 1
ATOM 724 C CA . THR A 1 84 ? 4.338 9.267 -8.454 1.00 69.00 84 THR A CA 1
ATOM 725 C C . THR A 1 84 ? 3.579 10.217 -9.360 1.00 69.00 84 THR A C 1
ATOM 727 O O . THR A 1 84 ? 3.000 9.771 -10.349 1.00 69.00 84 THR A O 1
ATOM 730 N N . ASP A 1 85 ? 3.527 11.486 -8.970 1.00 53.84 85 ASP A N 1
ATOM 731 C CA . ASP A 1 85 ? 2.861 12.548 -9.723 1.00 53.84 85 ASP A CA 1
ATOM 732 C C . ASP A 1 85 ? 3.818 13.023 -10.831 1.00 53.84 85 ASP A C 1
ATOM 734 O O . ASP A 1 85 ? 4.875 13.526 -10.489 1.00 53.84 85 ASP A O 1
ATOM 738 N N . PRO A 1 86 ? 3.589 12.778 -12.125 1.00 47.78 86 PRO A N 1
ATOM 739 C CA . PRO A 1 86 ? 4.526 13.172 -13.180 1.00 47.78 86 PRO A CA 1
ATOM 740 C C . PRO A 1 86 ? 4.610 14.688 -13.415 1.00 47.78 86 PRO A C 1
ATOM 742 O O . PRO A 1 86 ? 3.606 15.401 -13.211 1.00 47.78 86 PRO A O 1
#

pLDDT: mean 89.09, std 12.41, range [36.84, 97.19]

Sequence (86 aa):
MNAPELKFNEWNWSEKDNKWVYVELREGKKVYKYSVNPPKEFMKLNDQIIKLNKKLIHEEEYDKNIKLYKKMMDISKKMQSMRTDP

Radius of gyration: 16.35 Å; chains: 1; bounding box: 40×29×42 Å

Secondary structure (DSSP, 8-state):
-PPPPPPBTSEEEETTTTEEEEEEEETTEEEEEEESSPPHHHHHHHHHHHHHHHHHTT---HHHHHHHHHHHHHHHHHHHHTEE--

Foldseek 3Di:
DDFDDQDAQDWAQEPPVCWIWHWYQDPNDTDIDIGNDDDPVLVVLVVLLVVLVVVLVVDPDPVVNVVSVVVNVVSVVVNVVSYGYD